Protein AF-A0AAU8K9D7-F1 (afdb_monomer_lite)

Radius of gyration: 20.37 Å; chains: 1; bounding box: 27×53×56 Å

Organism: NCBI:txid3156397

Secondary structure (DSSP, 8-state):
-GGG-SEEEEEPPPPTTTSSS--S-EEEEE--SSHHHHHHHHHHHHHHHHH--SSPP--------GGG-PPP----------PPP--

InterPro domains:
  IPR009430 Gas vesicle protein L/F [PF06386] (4-69)

Sequence (87 aa):
MTDRAVEAVQHPPQSAEAIRQPMLLNGAYLAGRTEAEAAAFAETVEALAGRFPRPRLELTGPWPPYSFAELPDRPDLPDRPDLPDRG

Structure (mmCIF, N/CA/C/O backbone):
data_AF-A0AAU8K9D7-F1
#
_entry.id   AF-A0AAU8K9D7-F1
#
loop_
_atom_site.group_PDB
_atom_site.id
_atom_site.type_symbol
_atom_site.label_atom_id
_atom_site.label_alt_id
_atom_site.label_comp_id
_atom_site.label_asym_id
_atom_site.label_entity_id
_atom_site.label_seq_id
_atom_site.pdbx_PDB_ins_code
_atom_site.Cartn_x
_atom_site.Cartn_y
_atom_site.Cartn_z
_atom_site.occupancy
_atom_site.B_iso_or_equiv
_atom_site.auth_seq_id
_atom_site.auth_comp_id
_atom_site.auth_asym_id
_atom_site.auth_atom_id
_atom_site.pdbx_PDB_model_num
ATOM 1 N N . MET A 1 1 ? -6.302 8.694 0.691 1.00 52.50 1 MET A N 1
ATOM 2 C CA . MET A 1 1 ? -5.208 7.697 0.699 1.00 52.50 1 MET A CA 1
ATOM 3 C C . MET A 1 1 ? -4.349 7.767 -0.569 1.00 52.50 1 MET A C 1
ATOM 5 O O . MET A 1 1 ? -3.265 7.213 -0.564 1.00 52.50 1 MET A O 1
ATOM 9 N N . THR A 1 2 ? -4.777 8.484 -1.618 1.00 55.00 2 THR A N 1
ATOM 10 C CA . THR A 1 2 ? -4.009 8.670 -2.866 1.00 55.00 2 THR A CA 1
ATOM 11 C C . THR A 1 2 ? -2.940 9.765 -2.797 1.00 55.00 2 THR A C 1
ATOM 13 O O . THR A 1 2 ? -2.027 9.750 -3.599 1.00 55.00 2 THR A O 1
ATOM 16 N N . ASP A 1 3 ? -2.999 10.672 -1.817 1.00 62.94 3 ASP A N 1
ATOM 17 C CA . ASP A 1 3 ? -2.081 11.824 -1.700 1.00 62.94 3 ASP A CA 1
ATOM 18 C C . ASP A 1 3 ? -0.601 11.442 -1.452 1.00 62.94 3 ASP A C 1
ATOM 20 O O . ASP A 1 3 ? 0.286 12.283 -1.494 1.00 62.94 3 ASP A O 1
ATOM 24 N N . ARG A 1 4 ? -0.325 10.161 -1.169 1.00 65.62 4 ARG A N 1
ATOM 25 C CA . ARG A 1 4 ? 1.017 9.630 -0.858 1.00 65.62 4 ARG A CA 1
ATOM 26 C C . ARG A 1 4 ? 1.503 8.560 -1.841 1.00 65.62 4 ARG A C 1
ATOM 28 O O . ARG A 1 4 ? 2.642 8.123 -1.722 1.00 65.62 4 ARG A O 1
ATOM 35 N N . ALA A 1 5 ? 0.654 8.105 -2.763 1.00 70.38 5 ALA A N 1
ATOM 36 C CA . ALA A 1 5 ? 1.037 7.141 -3.791 1.00 70.38 5 ALA A CA 1
ATOM 37 C C . ALA A 1 5 ? 1.297 7.890 -5.099 1.00 70.38 5 ALA A C 1
ATOM 39 O O . ALA A 1 5 ? 0.520 8.766 -5.470 1.00 70.38 5 ALA A O 1
ATOM 40 N N . VAL A 1 6 ? 2.370 7.528 -5.796 1.00 80.50 6 VAL A N 1
ATOM 41 C CA . VAL A 1 6 ? 2.662 8.032 -7.145 1.00 80.50 6 VAL A CA 1
ATOM 42 C C . VAL A 1 6 ? 1.611 7.515 -8.123 1.00 80.50 6 VAL A C 1
ATOM 44 O O . VAL A 1 6 ? 1.148 8.254 -8.985 1.00 80.50 6 VAL A O 1
ATOM 47 N N . GLU A 1 7 ? 1.200 6.260 -7.949 1.00 85.50 7 GLU A N 1
ATOM 48 C CA . GLU A 1 7 ? 0.174 5.617 -8.761 1.00 85.50 7 GLU A CA 1
ATOM 49 C C . GLU A 1 7 ? -0.560 4.544 -7.949 1.00 85.50 7 GLU A C 1
ATOM 51 O O . GLU A 1 7 ? -0.021 3.997 -6.980 1.00 85.50 7 GLU A O 1
ATOM 56 N N . ALA A 1 8 ? -1.803 4.245 -8.325 1.00 87.94 8 ALA A N 1
ATOM 57 C CA . ALA A 1 8 ? -2.614 3.223 -7.680 1.00 87.94 8 ALA A CA 1
ATOM 58 C C . ALA A 1 8 ? -3.418 2.431 -8.714 1.00 87.94 8 ALA A C 1
ATOM 60 O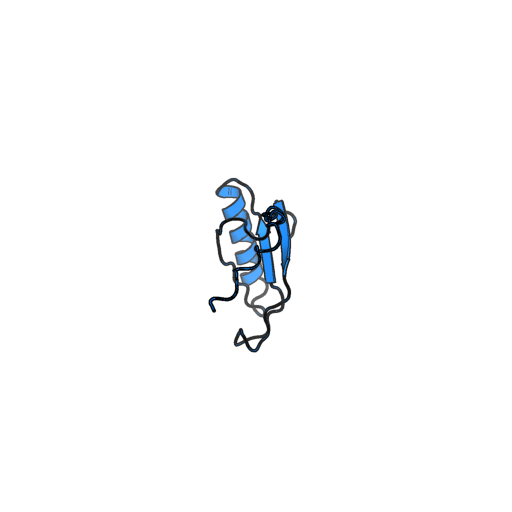 O . ALA A 1 8 ? -4.144 3.012 -9.519 1.00 87.94 8 ALA A O 1
ATOM 61 N N . VAL A 1 9 ? -3.345 1.105 -8.625 1.00 86.81 9 VAL A N 1
ATOM 62 C CA . VAL A 1 9 ? -4.149 0.170 -9.417 1.00 86.81 9 VAL A CA 1
ATOM 63 C C . VAL A 1 9 ? -5.024 -0.634 -8.465 1.00 86.81 9 VAL A C 1
ATOM 65 O O . VAL A 1 9 ? -4.543 -1.170 -7.467 1.00 86.81 9 VAL A O 1
ATOM 68 N N . GLN A 1 10 ? -6.320 -0.724 -8.761 1.00 87.44 10 GLN A N 1
ATOM 69 C CA . GLN A 1 10 ? -7.238 -1.603 -8.037 1.00 87.44 10 GLN A CA 1
ATOM 70 C C . GLN A 1 10 ? -7.465 -2.876 -8.842 1.00 87.44 10 GLN A C 1
ATOM 72 O O . GLN A 1 10 ? -7.854 -2.832 -10.008 1.00 87.44 10 GLN A O 1
ATOM 77 N N . HIS A 1 11 ? -7.237 -4.014 -8.203 1.00 82.94 11 HIS A N 1
ATOM 78 C CA . HIS A 1 11 ? -7.541 -5.324 -8.752 1.00 82.94 11 HIS A CA 1
ATOM 79 C C . HIS A 1 11 ? -8.896 -5.809 -8.222 1.00 82.94 11 HIS A C 1
ATOM 81 O O . HIS A 1 11 ? -9.348 -5.356 -7.164 1.00 82.94 11 HIS A O 1
ATOM 87 N N . PRO A 1 12 ? -9.550 -6.760 -8.913 1.00 82.25 12 PRO A N 1
ATOM 88 C CA . PRO A 1 12 ? -10.697 -7.450 -8.348 1.00 82.25 12 PRO A CA 1
ATOM 89 C C . PRO A 1 12 ? -10.345 -8.006 -6.959 1.00 82.25 12 PRO A C 1
ATOM 91 O O . PRO A 1 12 ? -9.256 -8.579 -6.787 1.00 82.25 12 PRO A O 1
ATOM 94 N N . PRO A 1 13 ? -11.227 -7.850 -5.956 1.00 78.31 13 PRO A N 1
ATOM 95 C CA . PRO A 1 13 ? -11.028 -8.509 -4.679 1.00 78.31 13 PRO A CA 1
ATOM 96 C C . PRO A 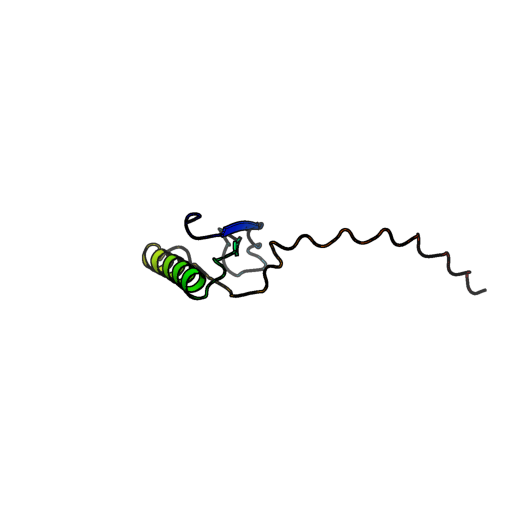1 13 ? -10.910 -10.015 -4.898 1.00 78.31 13 PRO A C 1
ATOM 98 O O . PRO A 1 13 ? -11.685 -10.604 -5.656 1.00 78.31 13 PRO A O 1
ATOM 101 N N . GLN A 1 14 ? -9.918 -10.641 -4.268 1.00 74.81 14 GLN A N 1
ATOM 102 C CA . GLN A 1 14 ? -9.761 -12.086 -4.373 1.00 74.81 14 GLN A CA 1
ATOM 103 C C . GLN A 1 14 ? -10.993 -12.771 -3.767 1.00 74.81 14 GLN A C 1
ATOM 105 O O . GLN A 1 14 ? -11.536 -12.317 -2.754 1.00 74.81 14 GLN A O 1
ATOM 110 N N . SER A 1 15 ? -11.467 -13.840 -4.413 1.00 59.22 15 SER A N 1
ATOM 111 C CA . SER A 1 15 ? -12.663 -14.551 -3.964 1.00 59.22 15 SER A CA 1
ATOM 112 C C . SER A 1 15 ? -12.458 -15.116 -2.554 1.00 59.22 15 SER A C 1
ATOM 114 O O . SER A 1 15 ? -11.364 -15.545 -2.184 1.00 59.22 15 SER A O 1
ATOM 116 N N . ALA A 1 16 ? -13.532 -15.161 -1.763 1.00 58.53 16 ALA A N 1
ATOM 117 C CA . ALA A 1 16 ? -13.507 -15.734 -0.414 1.00 58.53 16 ALA A CA 1
ATOM 118 C C . ALA A 1 16 ? -13.188 -17.247 -0.399 1.00 58.53 16 ALA A C 1
ATOM 120 O O . ALA A 1 16 ? -12.919 -17.823 0.648 1.00 58.53 16 ALA A O 1
ATOM 121 N N . GLU A 1 17 ? -13.209 -17.907 -1.559 1.00 60.53 17 GLU A N 1
ATOM 122 C CA . GLU A 1 17 ? -12.751 -19.291 -1.702 1.00 60.53 17 GLU A CA 1
ATOM 123 C C . GLU A 1 17 ? -11.214 -19.386 -1.656 1.00 60.53 17 GLU A C 1
ATOM 125 O O . GLU A 1 17 ? -10.665 -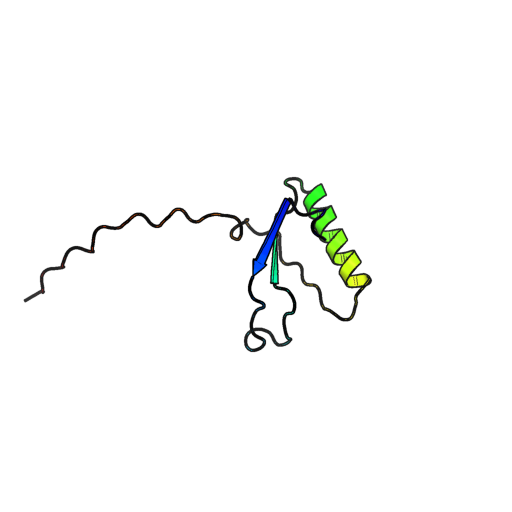20.356 -1.140 1.00 60.53 17 GLU A O 1
ATOM 130 N N . ALA A 1 18 ? -10.511 -18.342 -2.111 1.00 60.53 18 ALA A N 1
ATOM 131 C CA . ALA A 1 18 ? -9.054 -18.239 -2.047 1.00 60.53 18 ALA A CA 1
ATOM 132 C C . ALA A 1 18 ? -8.549 -17.669 -0.707 1.00 60.53 18 ALA A C 1
ATOM 134 O O . ALA A 1 18 ? -7.416 -17.940 -0.304 1.00 60.53 18 ALA A O 1
ATOM 135 N N . ILE A 1 19 ? -9.376 -16.895 0.008 1.00 62.66 19 ILE A N 1
ATOM 136 C CA . ILE A 1 19 ? -9.015 -16.259 1.281 1.00 62.66 19 ILE A CA 1
ATOM 137 C C . ILE A 1 19 ? -10.126 -16.488 2.299 1.00 62.66 19 ILE A C 1
ATOM 139 O O . ILE A 1 19 ? -11.269 -16.124 2.061 1.00 62.66 19 ILE A O 1
ATOM 143 N N . ARG A 1 20 ? -9.779 -17.005 3.486 1.00 67.94 20 ARG A N 1
ATOM 144 C CA . ARG A 1 20 ? -10.710 -17.355 4.585 1.00 67.94 20 ARG A CA 1
ATOM 145 C C . ARG A 1 20 ? -11.644 -16.221 5.058 1.00 67.94 20 ARG A C 1
ATOM 147 O O . ARG A 1 20 ? -12.492 -16.461 5.914 1.00 67.94 20 ARG A O 1
ATOM 154 N N . GLN A 1 21 ? -11.470 -14.995 4.566 1.00 72.62 21 GLN A N 1
ATOM 155 C CA . GLN A 1 21 ? -12.297 -13.826 4.855 1.00 72.62 21 GLN A CA 1
ATOM 156 C C . GLN A 1 21 ? -12.520 -13.010 3.569 1.00 72.62 21 GLN A C 1
ATOM 158 O O . GLN A 1 21 ? -11.615 -12.950 2.734 1.00 72.62 21 GLN A O 1
ATOM 163 N N . PRO A 1 22 ? -13.689 -12.362 3.401 1.00 78.88 22 PRO A N 1
ATOM 164 C CA . PRO A 1 22 ? -13.973 -11.559 2.217 1.00 78.88 22 PRO A CA 1
ATOM 165 C C . PRO A 1 22 ? -13.008 -10.375 2.116 1.00 78.88 22 PRO A C 1
ATOM 167 O O . PRO A 1 22 ? -12.890 -9.566 3.039 1.00 78.88 22 PRO A O 1
ATOM 170 N N . MET A 1 23 ? -12.333 -10.265 0.974 1.00 85.31 23 MET A N 1
ATOM 171 C CA . MET A 1 23 ? -11.473 -9.132 0.659 1.00 85.31 23 MET A CA 1
ATOM 172 C C . MET A 1 23 ? -12.337 -7.969 0.167 1.00 85.31 23 MET A C 1
ATOM 174 O O . MET A 1 23 ? -13.131 -8.126 -0.755 1.00 85.31 23 MET A O 1
ATOM 178 N N . LEU A 1 24 ? -12.203 -6.803 0.798 1.00 87.94 24 LEU A N 1
ATOM 179 C CA . LEU A 1 24 ? -12.947 -5.595 0.412 1.00 87.94 24 LEU A CA 1
ATOM 180 C C . LEU A 1 24 ? -12.178 -4.742 -0.600 1.00 87.94 24 LEU A C 1
ATOM 182 O O . LEU A 1 24 ? -12.780 -4.044 -1.409 1.00 87.94 24 LEU A O 1
ATOM 186 N N . LEU A 1 25 ? -10.847 -4.788 -0.532 1.00 88.50 25 LEU A N 1
ATOM 187 C CA . LEU A 1 25 ? -9.944 -4.013 -1.367 1.00 88.50 25 LEU A CA 1
ATOM 188 C C . LEU A 1 25 ? -8.707 -4.852 -1.676 1.00 88.50 25 LEU A C 1
ATOM 190 O O . LEU A 1 25 ? -8.091 -5.403 -0.766 1.00 88.50 25 LEU A O 1
ATOM 194 N N . ASN A 1 26 ? -8.347 -4.899 -2.953 1.00 90.44 26 ASN A N 1
ATOM 195 C CA . ASN A 1 26 ? -7.081 -5.421 -3.442 1.00 90.44 26 ASN A CA 1
ATOM 196 C C . ASN A 1 26 ? -6.432 -4.326 -4.290 1.00 90.44 26 ASN A C 1
ATOM 198 O O . ASN A 1 26 ? -6.920 -4.021 -5.377 1.00 90.44 26 ASN A O 1
ATOM 202 N N . GLY A 1 27 ? -5.399 -3.673 -3.767 1.00 90.50 27 GLY A N 1
ATOM 203 C CA . GLY A 1 27 ? -4.772 -2.528 -4.419 1.00 90.50 27 GLY A CA 1
ATOM 204 C C . GLY A 1 27 ? -3.261 -2.676 -4.488 1.00 90.50 27 GLY A C 1
ATOM 205 O O . GLY A 1 27 ? -2.634 -3.067 -3.505 1.00 90.50 27 GLY A O 1
ATOM 206 N N . ALA A 1 28 ? -2.688 -2.319 -5.632 1.00 90.81 28 ALA A N 1
ATOM 207 C CA . ALA A 1 28 ? -1.260 -2.101 -5.799 1.00 90.81 28 ALA A CA 1
ATOM 208 C C . ALA A 1 28 ? -0.987 -0.593 -5.796 1.00 90.81 28 ALA A C 1
ATOM 210 O O . ALA A 1 28 ? -1.690 0.174 -6.455 1.00 90.81 28 ALA A O 1
ATOM 211 N N . TYR A 1 29 ? 0.037 -0.170 -5.058 1.00 89.56 29 TYR A N 1
ATOM 212 C CA . TYR A 1 29 ? 0.415 1.235 -4.924 1.00 89.56 29 TYR A CA 1
ATOM 213 C C . TYR A 1 29 ? 1.890 1.400 -5.264 1.00 89.56 29 TYR A C 1
ATOM 215 O O . TYR A 1 29 ? 2.738 0.704 -4.704 1.00 89.56 29 TYR A O 1
ATOM 223 N N . LEU A 1 30 ? 2.191 2.335 -6.160 1.00 90.31 30 LEU A N 1
ATOM 224 C CA . LEU A 1 30 ? 3.555 2.759 -6.416 1.00 90.31 30 LEU A CA 1
ATOM 225 C C . LEU A 1 30 ? 3.890 3.841 -5.390 1.00 90.31 30 LEU A C 1
ATOM 227 O O . LEU A 1 30 ? 3.382 4.961 -5.466 1.00 90.31 30 LEU A O 1
ATOM 231 N N . ALA A 1 31 ? 4.695 3.494 -4.389 1.00 87.44 31 ALA A N 1
ATOM 232 C CA . ALA A 1 31 ? 5.227 4.480 -3.457 1.00 87.44 31 ALA A CA 1
ATOM 233 C C . ALA A 1 31 ? 6.276 5.370 -4.149 1.00 87.44 31 ALA A C 1
ATOM 235 O O . ALA A 1 31 ? 6.740 5.068 -5.252 1.00 87.44 31 ALA A O 1
ATOM 236 N N . GLY A 1 32 ? 6.642 6.481 -3.504 1.00 84.25 32 GLY A N 1
ATOM 237 C CA . GLY A 1 32 ? 7.733 7.333 -3.979 1.00 84.25 32 GLY A CA 1
ATOM 238 C C . GLY A 1 32 ? 9.051 6.564 -4.138 1.00 84.25 32 GLY A C 1
ATOM 239 O O . GLY A 1 32 ? 9.223 5.465 -3.610 1.00 84.25 32 GLY A O 1
ATOM 240 N N . ARG A 1 33 ? 9.985 7.126 -4.913 1.00 84.00 33 ARG A N 1
ATOM 241 C CA . ARG A 1 33 ? 11.235 6.432 -5.284 1.00 84.00 33 ARG A CA 1
ATOM 242 C C . ARG A 1 33 ? 12.213 6.322 -4.120 1.00 84.00 33 ARG A C 1
ATOM 244 O O . ARG A 1 33 ? 13.129 5.506 -4.178 1.00 84.00 33 ARG A O 1
ATOM 251 N N . THR A 1 34 ? 12.075 7.182 -3.117 1.00 89.12 34 THR A N 1
ATOM 252 C CA . THR A 1 34 ? 12.965 7.194 -1.958 1.00 89.12 34 THR A CA 1
ATOM 253 C C . THR A 1 34 ? 12.446 6.275 -0.858 1.00 89.12 34 THR A C 1
ATOM 255 O O . THR A 1 34 ? 11.242 6.091 -0.681 1.00 89.12 34 THR A O 1
ATOM 258 N N . GLU A 1 35 ? 13.368 5.738 -0.062 1.00 87.38 35 GLU A N 1
ATOM 259 C CA . GLU A 1 35 ? 13.031 4.916 1.103 1.00 87.38 35 GLU A CA 1
ATOM 260 C C . GLU A 1 35 ? 12.162 5.681 2.114 1.00 87.38 35 GLU A C 1
ATOM 262 O O . GLU A 1 35 ? 11.231 5.117 2.680 1.00 87.38 35 GLU A O 1
ATOM 267 N N . ALA A 1 36 ? 12.396 6.989 2.271 1.00 91.12 36 ALA A N 1
ATOM 268 C CA . ALA A 1 36 ? 11.600 7.849 3.144 1.00 91.12 36 ALA A CA 1
ATOM 269 C C . ALA A 1 36 ? 10.139 7.981 2.678 1.00 91.12 36 ALA A C 1
ATOM 271 O O . ALA A 1 36 ? 9.223 7.939 3.497 1.00 91.12 36 ALA A O 1
ATOM 272 N N . GLU A 1 37 ? 9.896 8.113 1.372 1.00 89.38 37 GLU A N 1
ATOM 273 C CA . GLU A 1 37 ? 8.535 8.161 0.824 1.00 89.38 37 GLU A CA 1
ATOM 274 C C . GLU A 1 37 ? 7.821 6.811 0.972 1.00 89.38 37 GLU A C 1
ATOM 276 O O . GLU A 1 37 ? 6.639 6.772 1.320 1.00 89.38 37 GLU A O 1
ATOM 281 N N . ALA A 1 38 ? 8.539 5.704 0.754 1.00 88.69 38 ALA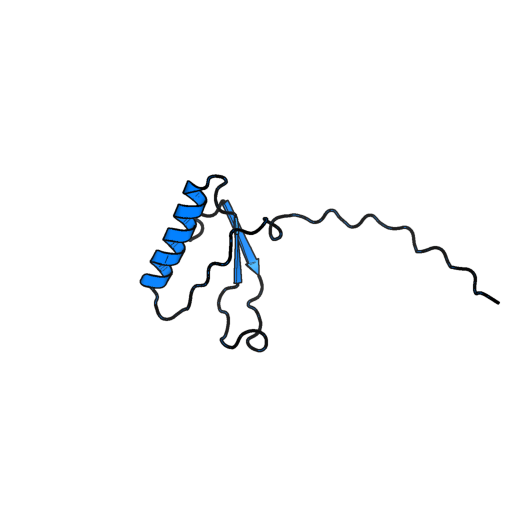 A N 1
ATOM 282 C CA . ALA A 1 38 ? 8.012 4.360 0.974 1.00 88.69 38 ALA A CA 1
ATOM 283 C C . ALA A 1 38 ? 7.663 4.115 2.452 1.00 88.69 38 ALA A C 1
ATOM 285 O O . ALA A 1 38 ? 6.580 3.604 2.751 1.00 88.69 38 ALA A O 1
ATOM 286 N N . ALA A 1 39 ? 8.527 4.542 3.376 1.00 91.06 39 ALA A N 1
ATOM 287 C CA . ALA A 1 39 ? 8.270 4.479 4.812 1.00 91.06 39 ALA A CA 1
ATOM 288 C C . ALA A 1 39 ? 7.045 5.321 5.202 1.00 91.06 39 ALA A C 1
ATOM 290 O O . ALA A 1 39 ? 6.132 4.814 5.849 1.00 91.06 39 ALA A O 1
ATOM 291 N N . ALA A 1 40 ? 6.950 6.563 4.716 1.00 91.38 40 ALA A N 1
ATOM 292 C CA . ALA A 1 40 ? 5.805 7.435 4.982 1.00 91.38 40 ALA A CA 1
ATOM 293 C C . ALA A 1 40 ? 4.474 6.857 4.459 1.00 91.38 40 ALA A C 1
ATOM 295 O O . ALA A 1 40 ? 3.407 7.092 5.043 1.00 91.38 40 ALA A O 1
ATOM 296 N N . PHE A 1 41 ? 4.506 6.099 3.357 1.00 91.69 41 PHE A N 1
ATOM 297 C CA . PHE A 1 41 ? 3.342 5.354 2.881 1.00 91.69 41 PHE A CA 1
ATOM 298 C C . PHE A 1 41 ? 2.968 4.224 3.853 1.00 91.69 41 PHE A C 1
ATOM 300 O O . PHE A 1 41 ? 1.805 4.131 4.251 1.00 91.69 41 PHE A O 1
ATOM 307 N N . ALA A 1 42 ? 3.938 3.409 4.280 1.00 92.00 42 ALA A N 1
ATOM 308 C CA . ALA A 1 42 ? 3.711 2.314 5.227 1.00 92.00 42 ALA A CA 1
ATOM 309 C C . ALA A 1 42 ? 3.158 2.811 6.575 1.00 92.00 42 ALA A C 1
ATOM 311 O O . ALA A 1 42 ? 2.150 2.288 7.051 1.00 92.00 42 ALA A O 1
ATOM 312 N N . GLU A 1 43 ? 3.725 3.888 7.125 1.00 94.25 43 GLU A N 1
ATOM 313 C CA . GLU A 1 43 ? 3.239 4.546 8.348 1.00 94.25 43 GLU A CA 1
ATOM 314 C C . GLU A 1 43 ? 1.784 5.013 8.211 1.00 94.25 43 GLU A C 1
ATOM 316 O O . GLU A 1 43 ? 0.984 4.908 9.140 1.00 94.25 43 GLU A O 1
ATOM 321 N N . THR A 1 44 ? 1.404 5.502 7.027 1.00 94.12 44 THR A N 1
ATOM 322 C CA . THR A 1 44 ? 0.020 5.915 6.760 1.00 94.12 44 THR A CA 1
ATOM 323 C C . THR A 1 44 ? -0.929 4.716 6.795 1.00 94.12 44 THR A C 1
ATOM 325 O O . THR A 1 44 ? -2.028 4.819 7.345 1.00 94.12 44 THR A O 1
ATOM 328 N N . VAL A 1 45 ? -0.522 3.575 6.229 1.00 92.81 45 VAL A N 1
ATOM 329 C CA . VAL A 1 45 ? -1.315 2.335 6.268 1.00 92.81 45 VAL A CA 1
ATOM 330 C C . VAL A 1 45 ? -1.455 1.826 7.703 1.00 92.81 45 VAL A C 1
ATOM 332 O O . VAL A 1 45 ? -2.560 1.470 8.115 1.00 92.81 45 VAL A O 1
ATOM 335 N N . GLU A 1 46 ? -0.378 1.854 8.486 1.00 93.62 46 GLU A N 1
ATOM 336 C CA . GLU A 1 46 ? -0.394 1.452 9.895 1.00 93.62 46 GLU A CA 1
ATOM 337 C C . GLU A 1 46 ? -1.301 2.359 10.742 1.00 93.62 46 GLU A C 1
ATOM 339 O O . GLU A 1 46 ? -2.154 1.875 11.490 1.00 93.62 46 GLU A O 1
ATOM 344 N N . ALA A 1 47 ? -1.215 3.680 10.558 1.00 94.62 47 ALA A N 1
ATOM 345 C CA . ALA A 1 47 ? -2.091 4.634 11.236 1.00 94.62 47 ALA A CA 1
ATOM 346 C C . ALA A 1 47 ? -3.576 4.402 10.898 1.00 94.62 47 ALA A C 1
ATOM 348 O O . ALA A 1 47 ? -4.448 4.521 11.765 1.00 94.62 47 ALA A O 1
ATOM 349 N N . LEU A 1 48 ? -3.884 4.041 9.648 1.00 93.75 48 LEU A N 1
ATOM 350 C CA . LEU A 1 48 ? -5.241 3.677 9.235 1.00 93.75 48 LEU A CA 1
ATOM 351 C C . LEU A 1 48 ? -5.702 2.362 9.867 1.00 93.75 48 LEU A C 1
ATOM 353 O O . LEU A 1 48 ? -6.852 2.290 10.302 1.00 93.75 48 LEU A O 1
ATOM 357 N N . ALA A 1 49 ? -4.824 1.363 9.967 1.00 92.38 49 ALA A N 1
ATOM 358 C CA . ALA A 1 49 ? -5.123 0.102 10.642 1.00 92.38 49 ALA A CA 1
ATOM 359 C C . ALA A 1 49 ? -5.443 0.325 12.131 1.00 92.38 49 ALA A C 1
ATOM 361 O O . ALA A 1 49 ? -6.424 -0.216 12.641 1.00 92.38 49 ALA A O 1
ATOM 362 N N . GLY A 1 50 ? -4.686 1.197 12.808 1.00 93.12 50 GLY A N 1
ATOM 363 C CA . GLY A 1 50 ? -4.963 1.592 14.192 1.00 93.12 50 GLY A CA 1
ATOM 364 C C . GLY A 1 50 ? -6.277 2.368 14.352 1.00 93.12 50 GLY A C 1
ATOM 365 O O . GLY A 1 50 ? -7.022 2.153 15.308 1.00 93.12 50 GLY A O 1
ATOM 366 N N . ARG A 1 51 ? -6.605 3.248 13.396 1.00 95.50 51 ARG A N 1
ATOM 367 C CA . ARG A 1 51 ? -7.852 4.033 13.404 1.00 95.50 51 ARG A CA 1
ATOM 368 C C . ARG A 1 51 ? -9.094 3.187 13.116 1.00 95.50 51 ARG A C 1
ATOM 370 O O . ARG A 1 51 ? -10.170 3.486 13.638 1.00 95.50 51 ARG A O 1
ATOM 377 N N . PHE A 1 52 ? -8.966 2.166 12.273 1.00 92.19 52 PHE A 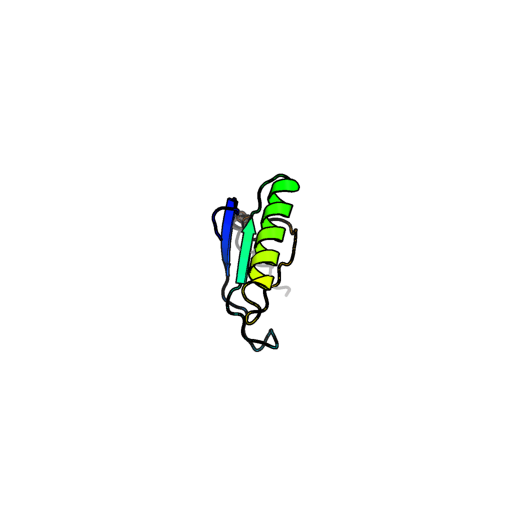N 1
ATOM 378 C CA . PHE A 1 52 ? -10.071 1.325 11.822 1.00 92.19 52 PHE A CA 1
ATOM 379 C C . PHE A 1 52 ? -9.785 -0.152 12.124 1.00 92.19 52 PHE A C 1
ATOM 381 O O . PHE A 1 52 ? -9.462 -0.908 11.215 1.00 92.19 52 PHE A O 1
ATOM 388 N N . PRO A 1 53 ? -9.984 -0.607 13.373 1.00 86.38 53 PRO A N 1
ATOM 389 C CA . PRO A 1 53 ? -9.601 -1.960 13.786 1.00 86.38 53 PRO A CA 1
ATOM 390 C C . PRO A 1 53 ? -10.521 -3.068 13.248 1.00 86.38 53 PRO A C 1
ATOM 392 O O . PRO A 1 53 ? -10.235 -4.249 13.419 1.00 86.38 53 PRO A O 1
ATOM 395 N N . ARG A 1 54 ? -11.669 -2.714 12.651 1.00 88.81 54 ARG A N 1
ATOM 396 C CA . ARG A 1 54 ? -12.627 -3.691 12.106 1.00 88.81 54 ARG A CA 1
ATOM 397 C C . ARG A 1 54 ? -12.134 -4.323 10.800 1.00 88.81 54 ARG A C 1
ATOM 399 O O . ARG A 1 54 ? -12.124 -5.550 10.728 1.00 88.81 54 ARG A O 1
ATOM 406 N N . PRO A 1 55 ? -11.773 -3.550 9.759 1.00 89.00 55 PRO A N 1
ATOM 407 C CA . PRO A 1 55 ? -11.093 -4.121 8.609 1.00 89.00 55 PRO A CA 1
ATOM 408 C C . PRO A 1 55 ? -9.649 -4.471 8.972 1.00 89.00 55 PRO A C 1
ATOM 410 O O . PRO A 1 55 ? -8.926 -3.671 9.559 1.00 89.00 55 PRO A O 1
ATOM 413 N N . ARG A 1 56 ? -9.206 -5.658 8.561 1.00 89.19 56 ARG A N 1
ATOM 414 C CA . ARG A 1 56 ? -7.785 -5.996 8.574 1.00 89.19 56 ARG A CA 1
ATOM 415 C C . ARG A 1 56 ? -7.127 -5.361 7.352 1.00 89.19 56 ARG A C 1
ATOM 417 O O . ARG A 1 56 ? -7.508 -5.680 6.228 1.00 89.19 56 ARG A O 1
ATOM 424 N N . LEU A 1 57 ? -6.160 -4.479 7.573 1.00 91.12 57 LEU A N 1
ATOM 425 C CA . LEU A 1 57 ? -5.313 -3.939 6.513 1.00 91.12 57 LEU A CA 1
ATOM 426 C C . LEU A 1 57 ? -4.026 -4.766 6.463 1.00 91.12 57 LEU A C 1
ATOM 428 O O . LEU A 1 57 ? -3.359 -4.927 7.481 1.00 91.12 57 LEU A O 1
ATOM 432 N N . GLU A 1 58 ? -3.684 -5.286 5.287 1.00 89.62 58 GLU A N 1
ATOM 433 C CA . GLU A 1 58 ? -2.425 -5.991 5.039 1.00 89.62 58 GLU A CA 1
ATOM 434 C C . GLU A 1 58 ? -1.653 -5.245 3.952 1.00 89.62 58 GLU A C 1
ATOM 436 O O . GLU A 1 58 ? -2.168 -5.037 2.854 1.00 89.62 58 GLU A O 1
ATOM 441 N N . LEU A 1 59 ? -0.424 -4.832 4.265 1.00 91.06 59 LEU A N 1
ATOM 442 C CA . LEU A 1 59 ? 0.503 -4.255 3.300 1.00 91.06 59 LEU A CA 1
ATOM 443 C C . LEU A 1 59 ? 1.586 -5.287 3.000 1.00 91.06 59 LEU A C 1
ATOM 445 O O . LEU A 1 59 ? 2.393 -5.620 3.862 1.00 91.06 59 LEU A O 1
ATOM 449 N N . THR A 1 60 ? 1.594 -5.801 1.776 1.00 85.88 60 THR A N 1
ATOM 450 C CA . THR A 1 60 ? 2.598 -6.763 1.318 1.00 85.88 60 THR A CA 1
ATOM 451 C C . THR A 1 60 ? 3.555 -6.059 0.364 1.00 85.88 60 THR A C 1
ATOM 453 O O . THR A 1 60 ? 3.130 -5.631 -0.708 1.00 85.88 60 THR A O 1
ATOM 456 N N . GLY A 1 61 ? 4.830 -5.938 0.732 1.00 86.06 61 GLY A N 1
ATOM 457 C CA . GLY A 1 61 ? 5.862 -5.295 -0.084 1.00 86.06 61 GLY A CA 1
ATOM 458 C C . GLY A 1 61 ? 7.106 -4.904 0.723 1.00 86.06 61 GLY A C 1
ATOM 459 O O . GLY A 1 61 ? 7.172 -5.225 1.911 1.00 86.06 61 GLY A O 1
ATOM 460 N N . PRO A 1 62 ? 8.075 -4.210 0.097 1.00 83.44 62 PRO A N 1
ATOM 461 C CA . PRO A 1 62 ? 8.056 -3.753 -1.296 1.00 83.44 62 PRO A CA 1
ATOM 462 C C . PRO A 1 62 ? 8.270 -4.899 -2.300 1.00 83.44 62 PRO A C 1
ATOM 464 O O . PRO A 1 62 ? 9.043 -5.821 -2.056 1.00 83.44 62 PRO A O 1
ATOM 467 N N . TRP A 1 63 ? 7.597 -4.821 -3.447 1.00 82.94 63 TRP A N 1
ATOM 468 C CA . TRP A 1 63 ? 7.755 -5.750 -4.572 1.00 82.94 63 TRP A CA 1
ATOM 469 C C . TRP A 1 63 ? 8.136 -4.973 -5.836 1.00 82.94 63 TRP A C 1
ATOM 471 O O . TRP A 1 63 ? 7.840 -3.777 -5.917 1.00 82.94 63 TRP A O 1
ATOM 481 N N . PRO A 1 64 ? 8.751 -5.617 -6.844 1.00 81.56 64 PRO A N 1
ATOM 482 C CA . PRO A 1 64 ? 8.909 -4.995 -8.154 1.00 81.56 64 PRO A CA 1
ATOM 483 C C . PRO A 1 64 ? 7.548 -4.530 -8.715 1.00 81.56 64 PRO A C 1
ATOM 485 O O . PRO A 1 64 ? 6.532 -5.178 -8.446 1.00 81.56 64 PRO A O 1
ATOM 488 N N . PRO A 1 65 ? 7.498 -3.432 -9.495 1.00 83.94 65 PRO A N 1
ATOM 489 C CA . PRO A 1 65 ? 6.254 -2.758 -9.878 1.00 83.94 65 PRO A CA 1
ATOM 490 C C . PRO A 1 65 ? 5.523 -3.471 -11.030 1.00 83.94 65 PRO A C 1
ATOM 492 O O . PRO A 1 65 ? 5.152 -2.852 -12.021 1.00 83.94 65 PRO A O 1
ATOM 495 N N . TYR A 1 66 ? 5.308 -4.784 -10.918 1.00 80.19 66 TYR A N 1
ATOM 496 C CA . TYR A 1 66 ? 4.693 -5.600 -11.969 1.00 80.19 66 TYR A CA 1
ATOM 497 C C . TYR A 1 66 ? 3.283 -5.129 -12.345 1.00 80.19 66 TYR A C 1
ATOM 499 O O . TYR A 1 66 ? 2.932 -5.171 -13.516 1.00 80.19 66 TYR A O 1
ATOM 507 N N . SER A 1 67 ? 2.503 -4.618 -11.384 1.00 82.00 67 SER A N 1
ATOM 508 C CA . SER A 1 67 ? 1.168 -4.049 -11.641 1.00 82.00 67 SER A CA 1
ATOM 509 C C . SER A 1 67 ? 1.185 -2.742 -12.444 1.00 82.00 67 SER A C 1
ATOM 511 O O . SER A 1 67 ? 0.124 -2.294 -12.863 1.00 82.00 67 SER A O 1
ATOM 513 N N . PHE A 1 68 ? 2.359 -2.135 -12.632 1.00 82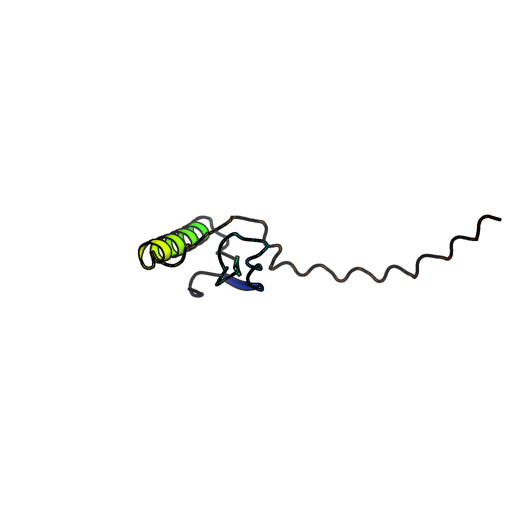.75 68 PHE A N 1
ATOM 514 C CA . PHE A 1 68 ? 2.561 -0.872 -13.351 1.00 82.75 68 PHE A CA 1
ATOM 515 C C . PHE A 1 68 ? 3.418 -1.051 -14.610 1.00 82.75 68 PHE A C 1
ATOM 517 O O . PHE A 1 68 ? 3.591 -0.116 -15.385 1.00 82.75 68 PHE A O 1
ATOM 524 N N . ALA A 1 69 ? 3.994 -2.238 -14.808 1.00 80.88 69 ALA A N 1
ATOM 525 C CA . ALA A 1 69 ? 4.748 -2.549 -16.006 1.00 80.88 69 ALA A CA 1
ATOM 526 C C . ALA A 1 69 ? 3.771 -2.972 -17.108 1.00 80.88 69 ALA A C 1
ATOM 528 O O . ALA A 1 69 ? 3.125 -4.015 -17.003 1.00 80.88 69 ALA A O 1
ATOM 529 N N . GLU A 1 70 ? 3.690 -2.194 -18.185 1.00 68.75 70 GLU A N 1
ATOM 530 C CA . GLU A 1 70 ? 3.129 -2.694 -19.436 1.00 68.75 70 GLU A CA 1
ATOM 531 C C . GLU A 1 70 ? 4.043 -3.823 -19.930 1.00 68.75 70 GLU A C 1
ATOM 533 O O . GLU A 1 70 ? 5.233 -3.621 -20.189 1.00 68.75 70 GLU A O 1
ATOM 538 N N . LEU A 1 71 ? 3.512 -5.047 -20.003 1.00 58.16 71 LEU A N 1
ATOM 539 C CA . LEU A 1 71 ? 4.190 -6.112 -20.732 1.00 58.16 71 LEU A CA 1
ATOM 540 C C . LEU A 1 71 ? 4.255 -5.662 -22.196 1.00 58.16 71 LEU A C 1
ATOM 542 O O . LEU A 1 71 ? 3.208 -5.300 -22.736 1.00 58.16 71 LEU A O 1
ATOM 546 N N . PRO A 1 72 ? 5.433 -5.665 -22.848 1.00 55.97 72 PRO A N 1
ATOM 547 C CA . PRO A 1 72 ? 5.481 -5.415 -24.279 1.00 55.97 72 PRO A CA 1
ATOM 548 C C . PRO A 1 72 ? 4.541 -6.406 -24.965 1.00 55.97 72 PRO A C 1
ATOM 550 O O . PRO A 1 72 ? 4.529 -7.587 -24.592 1.00 55.97 72 PRO A O 1
ATOM 553 N N . ASP A 1 73 ? 3.756 -5.921 -25.932 1.00 58.34 73 ASP A N 1
ATOM 554 C CA . ASP A 1 73 ? 2.932 -6.778 -26.779 1.00 58.34 73 ASP A CA 1
ATOM 555 C C . ASP A 1 73 ? 3.788 -7.963 -27.213 1.00 58.34 73 ASP A C 1
ATOM 557 O O . ASP A 1 73 ? 4.899 -7.799 -27.731 1.00 58.34 73 ASP A O 1
ATOM 561 N N . ARG A 1 74 ? 3.304 -9.173 -26.916 1.00 51.81 74 ARG A N 1
ATOM 562 C CA . ARG A 1 74 ? 3.953 -10.398 -27.372 1.00 51.81 74 ARG A CA 1
ATOM 563 C C . ARG A 1 74 ? 4.131 -10.230 -28.883 1.00 51.81 74 ARG A C 1
ATOM 565 O O . ARG A 1 74 ? 3.103 -10.119 -29.548 1.00 51.81 74 ARG A O 1
ATOM 572 N N . PRO A 1 75 ? 5.366 -10.206 -29.422 1.00 62.19 75 PRO A N 1
ATOM 573 C CA . PRO A 1 75 ? 5.546 -10.058 -30.856 1.00 62.19 75 PRO A CA 1
ATOM 574 C C . PRO A 1 75 ? 4.752 -11.160 -31.544 1.00 62.19 75 PRO A C 1
ATOM 576 O O . PRO A 1 75 ? 4.741 -12.296 -31.052 1.00 62.19 75 PRO A O 1
ATOM 579 N N . ASP A 1 76 ? 4.076 -10.804 -32.634 1.00 65.62 76 ASP A N 1
ATOM 580 C CA . ASP A 1 76 ? 3.364 -11.728 -33.507 1.00 65.62 76 ASP A CA 1
ATOM 581 C C . ASP A 1 76 ? 4.351 -12.814 -33.941 1.00 65.62 76 ASP A C 1
ATOM 583 O O . ASP A 1 76 ? 5.120 -12.659 -34.892 1.00 65.62 76 ASP A O 1
ATOM 587 N N . LEU A 1 77 ? 4.407 -13.908 -33.181 1.00 65.25 77 LEU A N 1
ATOM 588 C CA . LEU A 1 77 ? 5.137 -15.084 -33.603 1.00 65.25 77 LEU A CA 1
ATOM 589 C C . LEU A 1 77 ? 4.420 -15.545 -34.870 1.00 65.25 77 LEU A C 1
ATOM 591 O O . LEU A 1 77 ? 3.203 -15.749 -34.805 1.00 65.25 77 LEU A O 1
ATOM 595 N N . PRO A 1 78 ? 5.127 -15.678 -36.008 1.00 67.38 78 PRO A N 1
ATOM 596 C CA . PRO A 1 78 ? 4.517 -16.238 -37.200 1.00 67.38 78 PRO A CA 1
ATOM 597 C C . PRO A 1 78 ? 3.869 -17.567 -36.822 1.00 67.38 78 PRO A C 1
ATOM 599 O O . PRO A 1 78 ? 4.418 -18.292 -35.981 1.00 67.38 78 PRO A O 1
ATOM 602 N N . ASP A 1 79 ? 2.703 -17.849 -37.414 1.00 70.25 79 ASP A N 1
ATOM 603 C CA . ASP A 1 79 ? 2.000 -19.115 -37.228 1.00 70.25 79 ASP A CA 1
ATOM 604 C C . ASP A 1 79 ? 3.025 -20.243 -37.228 1.00 70.25 79 ASP A C 1
ATOM 606 O O . ASP A 1 79 ? 3.851 -20.359 -38.140 1.00 70.25 79 ASP A O 1
ATOM 610 N N . ARG A 1 80 ? 3.033 -21.006 -36.130 1.00 62.00 80 ARG A N 1
ATOM 611 C CA . ARG A 1 80 ? 3.956 -22.119 -35.926 1.00 62.00 80 ARG A CA 1
ATOM 612 C C . ARG A 1 80 ? 3.948 -22.947 -37.216 1.00 62.00 80 ARG A C 1
ATOM 614 O O . ARG A 1 80 ? 2.880 -23.465 -37.536 1.00 62.00 80 ARG A O 1
ATOM 621 N N . PRO A 1 81 ? 5.079 -23.074 -37.938 1.00 69.00 81 PRO A N 1
ATOM 622 C CA . PRO A 1 81 ? 5.083 -23.767 -39.214 1.00 69.00 81 PRO A CA 1
ATOM 623 C C . PRO A 1 81 ? 4.558 -25.182 -39.005 1.00 69.00 81 PRO A C 1
ATOM 625 O O . PRO A 1 81 ? 4.930 -25.838 -38.023 1.00 69.00 81 PRO A O 1
ATOM 628 N N . ASP A 1 82 ? 3.678 -25.610 -39.908 1.00 69.69 82 ASP A N 1
ATOM 629 C CA . ASP A 1 82 ? 3.145 -26.963 -39.936 1.00 69.69 82 ASP A CA 1
ATOM 630 C C . ASP A 1 82 ? 4.322 -27.938 -39.894 1.00 69.69 82 ASP A C 1
ATOM 632 O O . ASP A 1 82 ? 5.122 -28.043 -40.829 1.00 69.69 82 ASP A O 1
ATOM 636 N N . LEU A 1 83 ? 4.476 -28.613 -38.755 1.00 68.25 83 LEU A N 1
ATOM 637 C CA . LEU A 1 83 ? 5.389 -29.736 -38.654 1.00 68.25 83 LEU A CA 1
ATOM 638 C C . LEU A 1 83 ? 4.856 -30.789 -39.627 1.00 68.25 83 LEU A C 1
ATOM 640 O O . LEU A 1 83 ? 3.687 -31.154 -39.499 1.00 68.25 83 LEU A O 1
ATOM 644 N N . PRO A 1 84 ? 5.663 -31.266 -40.591 1.00 67.50 84 PRO A N 1
ATOM 645 C CA . PRO A 1 84 ? 5.204 -32.311 -41.485 1.00 67.50 84 PRO A CA 1
ATOM 646 C C . PRO A 1 84 ? 4.789 -33.511 -40.641 1.00 67.50 84 PRO A C 1
ATOM 648 O O . PRO A 1 84 ? 5.535 -33.927 -39.744 1.00 67.50 84 PRO A O 1
ATOM 651 N N . ASP A 1 85 ? 3.596 -34.035 -40.926 1.00 67.00 85 ASP A N 1
ATOM 652 C CA . ASP A 1 85 ? 3.128 -35.287 -40.352 1.00 67.00 85 ASP A CA 1
ATOM 653 C C . ASP A 1 85 ? 4.237 -36.321 -40.535 1.00 67.00 85 ASP A C 1
ATOM 655 O O . ASP A 1 85 ? 4.671 -36.617 -41.653 1.00 67.00 85 ASP A O 1
ATOM 659 N N . ARG A 1 86 ? 4.752 -36.831 -39.412 1.00 59.06 86 ARG A N 1
ATOM 660 C CA . ARG A 1 86 ? 5.644 -37.983 -39.447 1.00 59.06 86 ARG A CA 1
ATOM 661 C C . ARG A 1 86 ? 4.805 -39.170 -39.906 1.00 59.06 86 ARG A C 1
ATOM 663 O O . ARG A 1 86 ? 4.058 -39.729 -39.106 1.00 59.06 86 ARG A O 1
ATOM 670 N N . GLY A 1 87 ? 4.908 -39.475 -41.198 1.00 65.06 87 GLY A N 1
ATOM 671 C CA . GLY A 1 87 ? 4.491 -40.752 -41.771 1.00 65.06 87 GLY A CA 1
ATOM 672 C C . GLY A 1 87 ? 5.293 -41.928 -41.231 1.00 65.06 87 GLY A C 1
ATOM 673 O O . GLY A 1 87 ? 6.326 -41.701 -40.554 1.00 65.06 87 GLY A O 1
#

pLDDT: mean 79.28, std 12.59, range [51.81, 95.5]

Foldseek 3Di:
DCPLFPDKDWDPFDDCVVPVDGGPTDMDTHGDPDPVSVVVVVVVQVVVCVVDVPDDGDDDDDDPVPVPDDDPDPPPDDDDPPDPPPD